Protein AF-A0A2W2CVP6-F1 (afdb_monomer_lite)

Structure (mmCIF, N/CA/C/O backbone):
data_AF-A0A2W2CVP6-F1
#
_entry.id   AF-A0A2W2CVP6-F1
#
loop_
_atom_site.group_PDB
_atom_site.id
_atom_site.type_symbol
_atom_site.label_atom_id
_atom_site.label_alt_id
_atom_site.label_comp_id
_atom_site.label_asym_id
_atom_site.label_entity_id
_atom_site.label_seq_id
_atom_site.pdbx_PDB_ins_code
_atom_site.Cartn_x
_atom_site.Cartn_y
_atom_site.Cartn_z
_atom_site.occupancy
_atom_site.B_iso_or_equiv
_atom_site.auth_seq_id
_atom_site.auth_comp_id
_atom_site.auth_asym_id
_atom_site.auth_atom_id
_atom_site.pd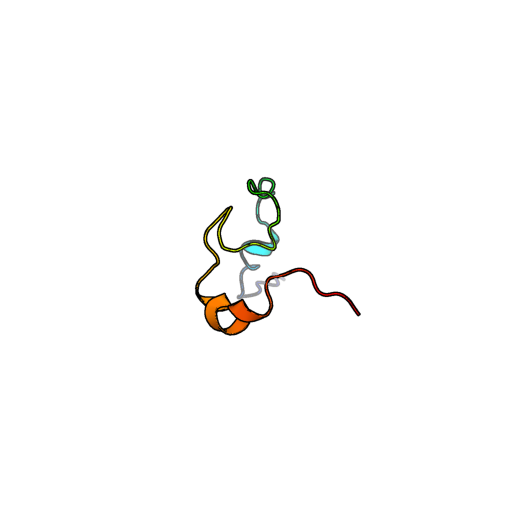bx_PDB_model_num
ATOM 1 N N . MET A 1 1 ? -48.531 -0.796 6.180 1.00 40.56 1 MET A N 1
ATOM 2 C CA . MET A 1 1 ? -48.070 -2.087 5.636 1.00 40.56 1 MET A CA 1
ATOM 3 C C . MET A 1 1 ? -46.563 -2.034 5.700 1.00 40.56 1 MET A C 1
ATOM 5 O O . MET A 1 1 ? -45.984 -1.185 5.043 1.00 40.56 1 MET A O 1
ATOM 9 N N . SER A 1 2 ? -45.975 -2.776 6.634 1.00 47.72 2 SER A N 1
ATOM 10 C CA . SER A 1 2 ? -44.536 -2.760 6.878 1.00 47.72 2 SER A CA 1
ATOM 11 C C . SER A 1 2 ? -43.862 -3.590 5.792 1.00 47.72 2 SER A C 1
ATOM 13 O O . SER A 1 2 ? -44.057 -4.802 5.750 1.00 47.72 2 SER A O 1
ATOM 15 N N . ASP A 1 3 ? -43.113 -2.938 4.906 1.00 59.97 3 ASP A N 1
ATOM 16 C CA . ASP A 1 3 ? -42.134 -3.587 4.033 1.00 59.97 3 ASP A CA 1
ATOM 17 C C . ASP A 1 3 ? -40.968 -4.087 4.8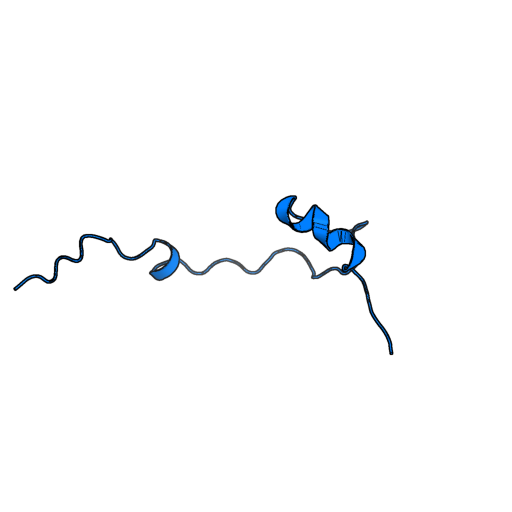99 1.00 59.97 3 ASP A C 1
ATOM 19 O O . ASP A 1 3 ? -39.901 -3.480 4.980 1.00 59.97 3 ASP A O 1
ATOM 23 N N . GLU A 1 4 ? -41.198 -5.172 5.636 1.00 60.78 4 GLU A N 1
ATOM 24 C CA . GLU A 1 4 ? -40.159 -5.841 6.411 1.00 60.78 4 GLU A CA 1
ATOM 25 C C . GLU A 1 4 ? -39.330 -6.691 5.443 1.00 60.78 4 GLU A C 1
ATOM 27 O O . GLU A 1 4 ? -39.610 -7.863 5.198 1.00 60.78 4 GLU A O 1
ATOM 32 N N . ASN A 1 5 ? -38.343 -6.054 4.806 1.00 63.84 5 ASN A N 1
ATOM 33 C CA . ASN A 1 5 ? -37.343 -6.754 4.011 1.00 63.84 5 ASN A CA 1
ATOM 34 C C . ASN A 1 5 ? -36.543 -7.682 4.954 1.00 63.84 5 ASN A C 1
ATOM 36 O O . ASN A 1 5 ? -35.862 -7.175 5.849 1.00 63.84 5 ASN A O 1
ATOM 40 N N . PRO A 1 6 ? -36.596 -9.019 4.784 1.00 66.25 6 PRO A N 1
ATOM 41 C CA . PRO A 1 6 ? -35.938 -9.976 5.682 1.00 66.25 6 PRO A CA 1
ATOM 42 C C . PRO A 1 6 ? -34.405 -9.889 5.634 1.00 66.25 6 PRO A C 1
ATOM 44 O O . PRO A 1 6 ? -33.719 -10.442 6.494 1.00 66.25 6 PRO A O 1
ATOM 47 N N . LEU A 1 7 ? -33.855 -9.197 4.635 1.00 70.69 7 LEU A N 1
ATOM 48 C CA . LEU A 1 7 ? -32.449 -8.843 4.573 1.00 70.69 7 LEU A CA 1
ATOM 49 C C . LEU A 1 7 ? -32.282 -7.489 5.255 1.00 70.69 7 LEU A C 1
ATOM 51 O O . LEU A 1 7 ? -32.568 -6.444 4.666 1.00 70.69 7 LEU A O 1
ATOM 55 N N . GLN A 1 8 ? -31.814 -7.511 6.506 1.00 72.81 8 GLN A N 1
ATOM 56 C CA . GLN A 1 8 ? -31.341 -6.291 7.148 1.00 72.81 8 GLN A CA 1
ATOM 57 C C . GLN A 1 8 ? -30.349 -5.587 6.209 1.00 72.81 8 GLN A C 1
ATOM 59 O O . GLN A 1 8 ? -29.551 -6.270 5.552 1.00 72.81 8 GLN A O 1
ATOM 64 N N . PRO A 1 9 ? -30.399 -4.245 6.107 1.00 77.00 9 PRO A N 1
ATOM 65 C CA . PRO A 1 9 ? -29.458 -3.515 5.280 1.00 77.00 9 PRO A CA 1
ATOM 66 C C . PRO A 1 9 ? -28.039 -3.926 5.673 1.00 77.00 9 PRO A C 1
ATOM 68 O O . PRO A 1 9 ? -27.746 -4.062 6.866 1.00 77.00 9 PRO A O 1
ATOM 71 N N . PRO A 1 10 ? -27.166 -4.177 4.689 1.00 81.12 10 PRO A N 1
ATOM 72 C CA . PRO A 1 10 ? -25.845 -4.686 4.980 1.00 81.12 10 PRO A CA 1
ATOM 73 C C . PRO A 1 10 ? -25.096 -3.701 5.887 1.00 81.12 10 PRO A C 1
ATOM 75 O O . PRO A 1 10 ? -25.279 -2.487 5.763 1.00 81.12 10 PRO A O 1
ATOM 78 N N . PRO A 1 11 ? -24.231 -4.194 6.787 1.00 80.19 11 PRO A N 1
ATOM 79 C CA . PRO A 1 11 ? -23.612 -3.370 7.827 1.00 80.19 11 PRO A CA 1
ATOM 80 C C . PRO A 1 11 ? -22.768 -2.216 7.266 1.00 80.19 11 PRO A C 1
ATOM 82 O O . PRO A 1 11 ? -22.581 -1.210 7.941 1.00 80.19 11 PRO A O 1
ATOM 85 N N . TRP A 1 12 ? -22.299 -2.328 6.018 1.00 81.50 12 TRP A N 1
ATOM 86 C CA . TRP A 1 12 ? -21.558 -1.277 5.321 1.00 81.50 12 TRP A CA 1
ATOM 87 C C . TRP A 1 12 ? -22.426 -0.105 4.834 1.00 81.50 12 TRP A C 1
ATOM 89 O O . TRP A 1 12 ? -21.878 0.950 4.535 1.00 81.50 12 TRP A O 1
ATOM 99 N N . LEU A 1 13 ? -23.758 -0.246 4.764 1.00 84.62 13 LEU A N 1
ATOM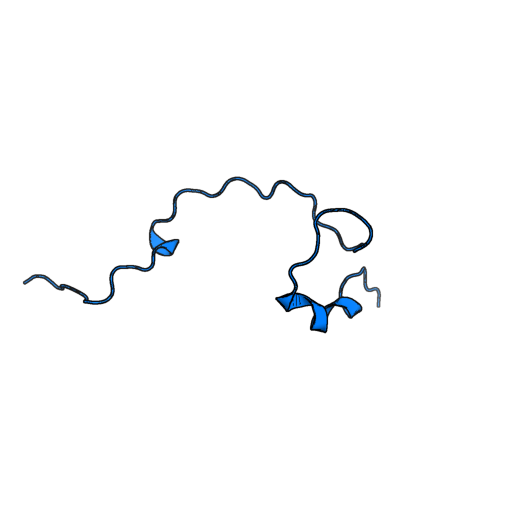 100 C CA . LEU A 1 13 ? -24.655 0.815 4.280 1.00 84.62 13 LEU A CA 1
ATOM 101 C C . LEU A 1 13 ? -24.766 1.987 5.267 1.00 84.62 13 LEU A C 1
ATOM 103 O O . LEU A 1 13 ? -24.879 3.133 4.849 1.00 84.62 13 LEU A O 1
ATOM 107 N N . ASN A 1 14 ? -24.717 1.690 6.567 1.00 86.94 14 ASN A N 1
ATOM 108 C CA . ASN A 1 14 ? -24.771 2.673 7.653 1.00 86.94 14 ASN A CA 1
ATOM 109 C C . ASN A 1 14 ? -23.468 2.675 8.467 1.00 86.94 14 ASN A C 1
ATOM 111 O O . ASN A 1 14 ? -23.486 2.968 9.664 1.00 86.94 14 ASN A O 1
ATOM 115 N N . ALA A 1 15 ? -22.352 2.275 7.850 1.00 85.25 15 ALA A N 1
ATOM 116 C CA . ALA A 1 15 ? -21.073 2.245 8.540 1.00 85.25 15 ALA A CA 1
ATOM 117 C C . ALA A 1 15 ? -20.690 3.661 9.006 1.00 85.25 15 ALA A C 1
ATOM 119 O O . ALA A 1 15 ? -20.899 4.629 8.266 1.00 85.25 15 ALA A O 1
ATOM 120 N N . PRO A 1 16 ? -20.132 3.803 10.222 1.00 88.56 16 PRO A N 1
ATOM 121 C CA . PRO A 1 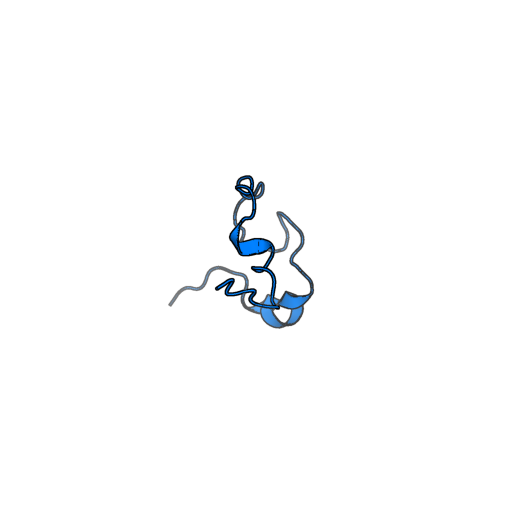16 ? -19.559 5.073 10.640 1.00 88.56 16 PRO A CA 1
ATOM 122 C C . PRO A 1 16 ? -18.440 5.483 9.668 1.00 88.56 16 PRO A C 1
ATOM 124 O O . PRO A 1 16 ? -17.843 4.612 9.024 1.00 88.56 16 PRO A O 1
ATOM 127 N N . PRO A 1 17 ? -18.128 6.786 9.558 1.00 89.31 17 PRO A N 1
ATOM 128 C CA . PRO A 1 17 ? -16.981 7.239 8.785 1.00 89.31 17 PRO A CA 1
ATOM 129 C C . PRO A 1 17 ? -15.721 6.483 9.212 1.00 89.31 17 PRO A C 1
ATOM 131 O O . PRO A 1 17 ? -15.442 6.370 10.405 1.00 89.31 17 PRO A O 1
ATOM 134 N N . VAL A 1 18 ? -14.988 5.940 8.240 1.00 89.12 18 VAL A N 1
ATOM 135 C CA . VAL A 1 18 ? -13.697 5.306 8.504 1.00 89.12 18 VAL A CA 1
ATOM 136 C C . VAL A 1 18 ? -12.625 6.385 8.579 1.00 89.12 18 VAL A C 1
ATOM 138 O O . VAL A 1 18 ? -12.660 7.356 7.816 1.00 89.12 18 VAL A O 1
ATOM 141 N N . ASP A 1 19 ? -11.676 6.215 9.493 1.00 92.25 19 ASP A N 1
ATOM 142 C CA . ASP A 1 19 ? -10.508 7.083 9.550 1.00 92.25 19 ASP A CA 1
ATOM 143 C C . ASP A 1 19 ? -9.691 6.979 8.252 1.00 92.25 19 ASP A C 1
ATOM 145 O O . ASP A 1 19 ? -9.713 5.937 7.580 1.00 92.25 19 ASP A O 1
ATOM 149 N N . PRO A 1 20 ? -8.948 8.038 7.884 1.00 92.25 20 PRO A N 1
ATOM 150 C CA . PRO A 1 20 ? -8.056 7.989 6.740 1.00 92.25 20 PRO A CA 1
ATOM 151 C C . PRO A 1 20 ? -7.074 6.824 6.846 1.00 92.25 20 PRO A C 1
ATOM 153 O O . PRO A 1 20 ? -6.572 6.502 7.926 1.00 92.25 20 PRO A O 1
ATOM 156 N N . TYR A 1 21 ? -6.770 6.218 5.701 1.00 89.25 21 TYR A N 1
ATOM 157 C CA . TYR A 1 21 ? -5.770 5.166 5.629 1.00 89.25 21 TYR A CA 1
ATOM 158 C C . TYR A 1 21 ? -4.419 5.691 6.160 1.00 89.25 21 TYR A C 1
ATOM 160 O O . TYR A 1 21 ? -3.941 6.717 5.674 1.00 89.25 21 TYR A O 1
ATOM 168 N N . PRO A 1 22 ? -3.811 5.039 7.173 1.00 91.38 22 PRO A N 1
ATOM 169 C CA . PRO A 1 22 ? -2.701 5.624 7.930 1.00 91.38 22 PRO A CA 1
ATOM 170 C C . PRO A 1 22 ? -1.332 5.428 7.267 1.00 91.38 22 PRO A C 1
ATOM 172 O O . PRO A 1 22 ? -0.324 5.875 7.814 1.00 91.38 22 PRO A O 1
ATOM 175 N N . TYR A 1 23 ? -1.273 4.727 6.134 1.00 90.81 23 TYR A N 1
ATOM 176 C CA . TYR A 1 23 ? -0.036 4.451 5.415 1.00 90.81 23 TYR A CA 1
ATOM 177 C C . TYR A 1 23 ? -0.019 5.209 4.093 1.00 90.81 23 TYR A C 1
ATOM 179 O O . TYR A 1 23 ? -1.050 5.370 3.445 1.00 90.81 23 TYR A O 1
ATOM 187 N N . GLU A 1 24 ? 1.163 5.655 3.683 1.00 92.06 24 GLU A N 1
ATOM 188 C CA . GLU A 1 24 ? 1.339 6.193 2.340 1.00 92.06 24 GLU A CA 1
ATOM 189 C C . GLU A 1 24 ? 1.201 5.079 1.300 1.00 92.06 24 GLU A C 1
ATOM 191 O O . GLU A 1 24 ? 1.631 3.940 1.513 1.00 92.06 24 GLU A O 1
ATOM 196 N N . GLU A 1 25 ? 0.609 5.427 0.160 1.00 91.00 25 GLU A N 1
ATOM 197 C CA . GLU A 1 25 ? 0.551 4.543 -0.998 1.00 91.00 25 GLU A CA 1
ATOM 198 C C . GLU A 1 25 ? 1.969 4.203 -1.467 1.00 91.00 25 GLU A C 1
ATOM 200 O O . GLU A 1 25 ? 2.818 5.082 -1.627 1.00 91.00 25 GLU A O 1
ATOM 205 N N . SER A 1 26 ? 2.228 2.916 -1.703 1.00 92.19 26 SER A N 1
ATOM 206 C CA . SER A 1 26 ? 3.547 2.420 -2.093 1.00 92.19 26 SER A CA 1
ATOM 207 C C . SER A 1 26 ? 3.456 1.465 -3.275 1.00 92.19 26 SER A C 1
ATOM 209 O O . SER A 1 26 ? 2.620 0.566 -3.327 1.00 92.19 26 SER A O 1
ATOM 211 N N . HIS A 1 27 ? 4.392 1.630 -4.205 1.00 94.69 27 HIS A N 1
ATOM 212 C CA . HIS A 1 27 ? 4.666 0.703 -5.303 1.00 94.69 27 HIS A CA 1
ATOM 213 C C . HIS A 1 27 ? 5.952 -0.114 -5.066 1.00 94.69 27 HIS A C 1
ATOM 215 O O . HIS A 1 27 ? 6.437 -0.778 -5.982 1.00 94.69 27 HIS A O 1
ATOM 221 N N . ASP A 1 28 ? 6.533 -0.057 -3.862 1.00 94.44 28 ASP A N 1
ATOM 222 C CA . ASP A 1 28 ? 7.663 -0.894 -3.440 1.00 94.44 28 ASP A CA 1
ATOM 223 C C . ASP A 1 28 ? 7.265 -1.766 -2.243 1.00 94.44 28 ASP A C 1
ATOM 225 O O . ASP A 1 28 ? 7.021 -1.274 -1.145 1.00 94.44 28 ASP A O 1
ATOM 229 N N . LEU A 1 29 ? 7.243 -3.084 -2.454 1.00 93.75 29 LEU A N 1
ATOM 230 C CA . LEU A 1 29 ? 6.859 -4.085 -1.449 1.00 93.75 29 LEU A CA 1
ATOM 231 C C . LEU A 1 29 ? 7.897 -4.282 -0.335 1.00 93.75 29 LEU A C 1
ATOM 233 O O . LEU A 1 29 ? 7.672 -5.061 0.591 1.00 93.75 29 LEU A O 1
ATOM 237 N N . ARG A 1 30 ? 9.058 -3.628 -0.434 1.00 92.62 30 ARG A N 1
ATOM 238 C CA . ARG A 1 30 ? 10.115 -3.684 0.587 1.00 92.62 30 ARG A CA 1
ATOM 239 C C . ARG A 1 30 ? 9.886 -2.691 1.724 1.00 92.62 30 ARG A C 1
ATOM 241 O O . ARG A 1 30 ? 10.563 -2.790 2.745 1.00 92.62 30 ARG A O 1
ATOM 248 N N . VAL A 1 31 ? 8.970 -1.741 1.545 1.00 92.00 31 VAL A N 1
ATOM 249 C CA . VAL A 1 31 ? 8.664 -0.674 2.501 1.00 92.00 31 VAL A CA 1
ATOM 250 C C . VAL A 1 31 ? 7.152 -0.551 2.690 1.00 92.00 31 VAL A C 1
ATOM 252 O O . VAL A 1 31 ? 6.374 -0.943 1.825 1.00 92.00 31 VAL A O 1
ATOM 255 N N . GLY A 1 32 ? 6.727 0.018 3.817 1.00 88.38 32 GLY A N 1
ATOM 256 C CA . GLY A 1 32 ? 5.308 0.226 4.104 1.00 88.38 32 GLY A CA 1
ATOM 257 C C . GLY A 1 32 ? 4.595 -1.017 4.661 1.00 88.38 32 GLY A C 1
ATOM 258 O O . GLY A 1 32 ? 5.241 -1.919 5.207 1.00 88.38 32 GLY A O 1
ATOM 259 N N . PRO A 1 33 ? 3.252 -1.037 4.618 1.00 93.88 33 PRO A N 1
ATOM 260 C CA . PRO A 1 33 ? 2.457 -2.109 5.195 1.00 93.88 33 PRO A CA 1
ATOM 261 C C . PRO A 1 33 ? 2.597 -3.406 4.395 1.00 93.88 33 PRO A C 1
ATOM 263 O O . PRO A 1 33 ? 2.824 -3.414 3.186 1.00 93.88 33 PRO A O 1
ATOM 266 N N . LYS A 1 34 ? 2.415 -4.537 5.080 1.00 93.19 34 LYS A N 1
ATOM 267 C CA . LYS A 1 34 ? 2.425 -5.848 4.430 1.00 93.19 34 LYS A CA 1
ATOM 268 C C . LYS A 1 34 ? 1.225 -5.980 3.486 1.00 93.19 34 LYS A C 1
ATOM 270 O O . LYS A 1 34 ? 0.092 -5.733 3.895 1.00 93.19 34 LYS A O 1
ATOM 275 N N . LEU A 1 35 ? 1.475 -6.435 2.257 1.00 94.12 35 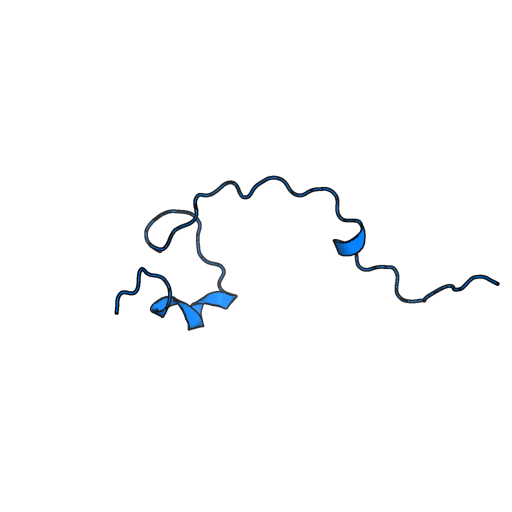LEU A N 1
ATOM 276 C CA . LEU A 1 35 ? 0.421 -6.715 1.283 1.00 94.12 35 LEU A CA 1
ATOM 277 C C . LEU A 1 35 ? -0.514 -7.829 1.784 1.00 94.12 35 LEU A C 1
ATOM 279 O O . LEU A 1 35 ? -0.079 -8.792 2.422 1.00 94.12 35 LEU A O 1
ATOM 283 N N . HIS A 1 36 ? -1.806 -7.697 1.490 1.00 95.81 36 HIS A N 1
ATOM 284 C CA . HIS A 1 36 ? -2.804 -8.693 1.861 1.00 95.81 36 HIS A CA 1
ATOM 285 C C . HIS A 1 36 ? -2.617 -10.001 1.056 1.00 95.81 36 HIS A C 1
ATOM 287 O O . HIS A 1 36 ? -2.500 -9.921 -0.168 1.00 95.81 36 HIS A O 1
ATOM 293 N N . PRO A 1 37 ? -2.672 -11.201 1.676 1.00 97.31 37 PRO A N 1
ATOM 294 C CA . PRO A 1 37 ? -2.366 -12.475 1.001 1.00 97.31 37 PRO A CA 1
ATOM 295 C C . PRO A 1 37 ? -3.241 -12.811 -0.214 1.00 97.31 37 PRO A C 1
ATOM 297 O O . PRO A 1 37 ? -2.834 -13.540 -1.112 1.00 97.31 37 PRO A O 1
ATOM 300 N N . THR A 1 38 ? -4.460 -12.266 -0.288 1.00 98.00 38 THR A N 1
ATOM 301 C CA . THR A 1 38 ? -5.328 -12.453 -1.469 1.00 98.00 38 THR A CA 1
ATOM 302 C C . THR A 1 38 ? -4.752 -11.828 -2.741 1.00 98.00 38 THR A C 1
ATOM 304 O O . THR A 1 38 ? -5.237 -12.125 -3.829 1.00 98.00 38 THR A O 1
ATOM 307 N N . LEU A 1 39 ? -3.740 -10.965 -2.616 1.00 96.25 39 LEU A N 1
ATOM 308 C CA . LEU A 1 39 ? -3.069 -10.284 -3.720 1.00 96.25 39 LEU A CA 1
ATOM 309 C C . LEU A 1 39 ? -1.741 -10.950 -4.110 1.00 96.25 39 LEU A C 1
ATOM 311 O O . LEU A 1 39 ? -1.078 -10.460 -5.020 1.00 96.25 39 LEU A O 1
ATOM 315 N N . ASP A 1 40 ? -1.359 -12.073 -3.492 1.00 95.44 40 ASP A N 1
ATOM 316 C CA . ASP A 1 40 ? -0.077 -12.742 -3.767 1.00 95.44 40 ASP A CA 1
ATOM 317 C C . ASP A 1 40 ? 0.072 -13.134 -5.252 1.00 95.44 40 ASP A C 1
ATOM 319 O O . ASP A 1 40 ? 1.143 -13.002 -5.844 1.00 95.44 40 ASP A O 1
ATOM 323 N N . GLY A 1 41 ? -1.025 -13.532 -5.906 1.00 97.31 41 GLY A N 1
ATOM 324 C CA . GLY A 1 41 ? -1.037 -13.830 -7.345 1.00 97.31 41 GLY A CA 1
ATOM 325 C C . GLY A 1 41 ? -0.810 -12.611 -8.251 1.00 97.31 41 GLY A C 1
ATOM 326 O O . GLY A 1 41 ? -0.565 -12.773 -9.444 1.00 97.31 41 GLY A O 1
ATOM 327 N N . LEU A 1 42 ? -0.881 -11.398 -7.697 1.00 96.62 42 LEU A N 1
ATOM 328 C CA . LEU A 1 42 ? -0.734 -10.127 -8.406 1.00 96.62 42 LEU A CA 1
ATOM 329 C C . LEU A 1 42 ? 0.563 -9.385 -8.054 1.00 96.62 42 LEU A C 1
ATOM 331 O O . LEU A 1 42 ? 0.787 -8.290 -8.566 1.00 96.62 42 LEU A O 1
ATOM 335 N N . LEU A 1 43 ? 1.443 -9.976 -7.237 1.00 95.25 43 LEU A N 1
ATOM 336 C CA . LEU A 1 43 ? 2.731 -9.379 -6.860 1.00 95.25 43 LEU A CA 1
ATOM 337 C C . LEU A 1 43 ? 3.544 -8.826 -8.046 1.00 95.25 43 LEU A C 1
ATOM 339 O O . LEU A 1 43 ? 4.076 -7.724 -7.905 1.00 95.25 43 LEU A O 1
ATOM 343 N N . PRO A 1 44 ? 3.627 -9.499 -9.219 1.00 96.06 44 PRO A N 1
ATOM 344 C CA . PRO A 1 44 ? 4.412 -8.992 -10.348 1.00 96.06 44 PRO A CA 1
ATOM 345 C C . PRO A 1 44 ? 3.924 -7.654 -10.916 1.00 96.06 44 PRO A C 1
ATOM 347 O O . PRO A 1 44 ? 4.653 -7.029 -11.682 1.00 96.06 44 PRO A O 1
ATOM 350 N N . TYR A 1 45 ? 2.707 -7.221 -10.571 1.00 96.12 45 TYR A N 1
ATOM 351 C CA . TYR A 1 45 ? 2.106 -5.990 -11.081 1.00 96.12 45 TYR A CA 1
ATOM 352 C C . TYR A 1 45 ? 2.390 -4.755 -10.212 1.00 96.12 45 TYR A C 1
ATOM 354 O O . TYR A 1 45 ? 2.126 -3.631 -10.646 1.00 96.12 45 TYR A O 1
ATOM 362 N N . VAL A 1 46 ? 2.949 -4.931 -9.011 1.00 95.56 46 VAL A N 1
ATOM 363 C CA . VAL A 1 46 ? 3.286 -3.817 -8.114 1.00 95.56 46 VAL A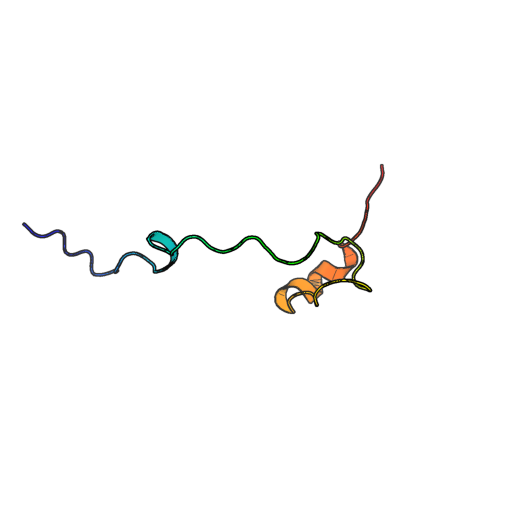 CA 1
ATOM 364 C C . VAL A 1 46 ? 4.575 -3.141 -8.591 1.00 95.56 46 VAL A C 1
ATOM 366 O O . VAL A 1 46 ? 5.652 -3.733 -8.544 1.00 95.56 46 VAL A O 1
ATOM 369 N N . GLY A 1 47 ? 4.468 -1.898 -9.064 1.00 95.19 47 GLY A N 1
ATOM 370 C CA . GLY A 1 47 ? 5.599 -1.120 -9.567 1.00 95.19 47 GLY A CA 1
ATOM 371 C C . GLY A 1 47 ? 5.170 0.090 -10.398 1.00 95.19 47 GLY A C 1
ATOM 372 O O . GLY A 1 47 ? 3.983 0.358 -10.575 1.00 95.19 47 GLY A O 1
ATOM 373 N N . VAL A 1 48 ? 6.154 0.822 -10.925 1.00 96.31 48 VAL A N 1
ATOM 374 C CA . VAL A 1 48 ? 5.930 1.930 -11.865 1.00 96.31 48 VAL A CA 1
ATOM 375 C C . VAL A 1 48 ? 6.197 1.441 -13.285 1.00 96.31 48 VAL A C 1
ATOM 377 O O . VAL A 1 48 ? 7.290 0.964 -13.586 1.00 96.31 48 VAL A O 1
ATOM 380 N N . TRP A 1 49 ? 5.214 1.608 -14.167 1.00 96.31 49 TRP A N 1
ATOM 381 C CA . TRP A 1 49 ? 5.261 1.157 -15.559 1.00 96.31 49 TRP A CA 1
ATOM 382 C C . TRP A 1 49 ? 5.416 2.361 -16.494 1.00 96.31 49 TRP A C 1
ATOM 384 O O . TRP A 1 49 ? 4.763 3.386 -16.302 1.00 96.31 49 TRP A O 1
ATOM 394 N N . ARG A 1 50 ? 6.293 2.259 -17.497 1.00 94.81 50 ARG A N 1
ATOM 395 C CA . ARG A 1 50 ? 6.525 3.296 -18.519 1.00 94.81 50 ARG A CA 1
ATOM 396 C C . ARG A 1 50 ? 6.389 2.676 -19.909 1.00 94.81 50 ARG A C 1
ATOM 398 O O . ARG A 1 50 ? 6.753 1.514 -20.077 1.00 94.81 50 ARG A O 1
ATOM 405 N N . GLY A 1 51 ? 5.876 3.448 -20.864 1.00 92.62 51 GLY A N 1
ATOM 406 C CA . GLY A 1 51 ? 5.677 3.062 -22.265 1.00 92.62 51 GLY A CA 1
ATOM 407 C C . GLY A 1 51 ? 6.248 4.089 -23.225 1.00 92.62 51 GLY A C 1
ATOM 408 O O . GLY A 1 51 ? 6.578 5.202 -22.753 1.00 92.62 51 GLY A O 1
#

Secondary structure (DSSP, 8-state):
-----SSPPPTTTTPPPPPPPSS---S-TTSSSPPPGGGGGGGGG-S----

pLDDT: mean 86.85, std 12.99, range [40.56, 98.0]

Foldseek 3Di:
DDPPPVDDDPCVVPPDDDDPDPWDDALDCVDIDHDDPVCVVVNVVRHDDDD

Radius of gyration: 19.1 Å; chains: 1; bounding box: 58×22×33 Å

Sequence (51 aa):
MSDENPLQPPPWLNAPPVDPYPYEESHDLRVGPKLHPTLDGLLPYVGVWRG

Organism: NCBI:txid2070366